Protein AF-Q113K3-F1 (afdb_monomer_lite)

Organism: Trichodesmium erythraeum (strain IMS101) (NCBI:txid203124)

Secondary structure (DSSP, 8-state):
-PPP--------SSHHHHHHHHHHHTT-SS-GGGGGGGPPPHHHHHHHHIIIIITT--S-GGGGGGGG-----

Sequence (73 aa):
MDKFQVAVIAKTADPQQVIYA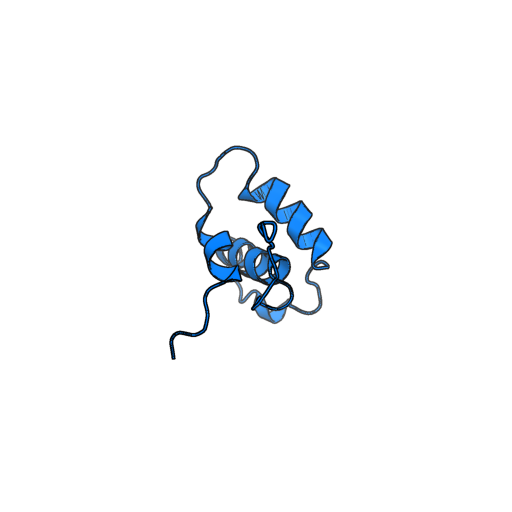ALHQDYSEGFVFDQKNIWPSETKCGEILVKRLLVGDRGHYGCLERATRWPRT

Structure (mmCIF, N/CA/C/O backbone):
data_AF-Q113K3-F1
#
_entry.id   AF-Q113K3-F1
#
loop_
_atom_site.group_PDB
_atom_site.id
_atom_site.type_symbol
_atom_site.label_atom_id
_atom_site.label_alt_id
_atom_site.label_comp_id
_atom_site.label_asym_id
_atom_site.label_entity_id
_atom_site.label_seq_id
_atom_site.pdbx_PDB_ins_code
_atom_site.Cartn_x
_atom_site.Cartn_y
_atom_site.Cartn_z
_atom_site.occupancy
_atom_site.B_iso_or_equiv
_atom_site.auth_seq_id
_atom_site.auth_comp_id
_atom_site.auth_asym_id
_atom_site.auth_atom_id
_atom_site.pdbx_PDB_model_num
ATOM 1 N N . MET A 1 1 ? -26.270 8.943 25.168 1.00 52.78 1 MET A N 1
ATOM 2 C CA . MET A 1 1 ? -25.904 8.051 24.053 1.00 52.78 1 MET A CA 1
ATOM 3 C C . MET A 1 1 ? -24.498 8.431 23.650 1.00 52.78 1 MET A C 1
ATOM 5 O O . MET A 1 1 ? -24.317 9.496 23.067 1.00 52.78 1 MET A O 1
ATOM 9 N N . ASP A 1 2 ? -23.513 7.639 24.063 1.00 76.94 2 ASP A N 1
ATOM 10 C CA . ASP A 1 2 ? -22.140 7.836 23.607 1.00 76.94 2 ASP A CA 1
ATOM 11 C C . ASP A 1 2 ? -22.097 7.591 22.097 1.00 76.94 2 ASP A C 1
ATOM 13 O O . ASP A 1 2 ? -22.646 6.609 21.592 1.00 76.94 2 ASP A O 1
ATOM 17 N N . LYS A 1 3 ? -21.546 8.555 21.354 1.00 86.44 3 LYS A N 1
ATOM 18 C CA . LYS A 1 3 ? -21.426 8.455 19.897 1.00 86.44 3 LYS A CA 1
ATOM 19 C C . LYS A 1 3 ? -20.413 7.361 19.570 1.00 86.44 3 LYS A C 1
ATOM 21 O O . LYS A 1 3 ? -19.416 7.217 20.269 1.00 86.44 3 LYS A O 1
ATOM 26 N N . PHE A 1 4 ? -20.637 6.633 18.482 1.00 92.81 4 PHE A N 1
ATOM 27 C CA . PHE A 1 4 ? -19.631 5.724 17.940 1.00 92.81 4 PHE A CA 1
ATOM 28 C C . PHE A 1 4 ? -18.322 6.487 17.665 1.00 92.81 4 PHE A C 1
ATOM 30 O O . PHE A 1 4 ? -18.346 7.539 17.021 1.00 92.81 4 PHE A O 1
ATOM 37 N N . GLN A 1 5 ? -17.195 5.974 18.169 1.00 92.69 5 GLN A N 1
ATOM 38 C CA . GLN A 1 5 ? -15.865 6.566 18.004 1.00 92.69 5 GLN A CA 1
ATOM 39 C C . GLN A 1 5 ? -14.875 5.534 17.467 1.00 92.69 5 GLN A C 1
ATOM 41 O O . GLN A 1 5 ? -14.941 4.354 17.803 1.00 92.69 5 GLN A O 1
ATOM 46 N N . VAL A 1 6 ? -13.935 6.007 16.649 1.00 93.62 6 VAL A N 1
ATOM 47 C CA . VAL A 1 6 ? -12.869 5.197 16.054 1.00 93.62 6 VAL A CA 1
ATOM 48 C C . VAL A 1 6 ? -11.529 5.813 16.433 1.00 93.62 6 VAL A C 1
ATOM 50 O O . VAL A 1 6 ? -11.322 7.011 16.244 1.00 93.62 6 VAL A O 1
ATOM 53 N N . ALA A 1 7 ? -10.618 4.989 16.945 1.00 95.00 7 ALA A N 1
ATOM 54 C CA . ALA A 1 7 ? -9.243 5.363 17.250 1.00 95.00 7 ALA A CA 1
ATOM 55 C C . ALA A 1 7 ? -8.283 4.298 16.706 1.00 95.00 7 ALA A C 1
ATOM 57 O O . ALA A 1 7 ? -8.605 3.110 16.674 1.00 95.00 7 ALA A O 1
ATOM 58 N N . VAL A 1 8 ? -7.096 4.724 16.274 1.00 91.56 8 VAL A N 1
ATOM 59 C CA . VAL A 1 8 ? -6.043 3.802 15.832 1.00 91.56 8 VAL A CA 1
ATOM 60 C C . VAL A 1 8 ? -5.362 3.216 17.062 1.00 91.56 8 VAL A C 1
ATOM 62 O O . VAL A 1 8 ? -4.788 3.954 17.856 1.00 91.56 8 VAL A O 1
ATOM 65 N N . ILE A 1 9 ? -5.405 1.892 17.195 1.00 94.19 9 ILE A N 1
ATOM 66 C CA . ILE A 1 9 ? -4.769 1.170 18.308 1.00 94.19 9 ILE A CA 1
ATOM 67 C C . ILE A 1 9 ? -3.376 0.670 17.901 1.00 94.19 9 ILE A C 1
ATOM 69 O O . ILE A 1 9 ? -2.446 0.695 18.701 1.00 94.19 9 ILE A O 1
ATOM 73 N N . ALA A 1 10 ? -3.213 0.246 16.645 1.00 90.19 10 ALA A N 1
ATOM 74 C CA . ALA A 1 10 ? -1.945 -0.227 16.104 1.00 90.19 10 ALA A CA 1
ATOM 75 C C . ALA A 1 10 ? -1.870 0.006 14.591 1.00 90.19 10 ALA A C 1
ATOM 77 O O . ALA A 1 10 ? -2.888 -0.007 13.896 1.00 90.19 10 ALA A O 1
ATOM 78 N N . LYS A 1 11 ? -0.649 0.201 14.088 1.00 90.00 11 LYS A N 1
ATOM 79 C CA . LYS A 1 11 ? -0.329 0.242 12.659 1.00 90.00 11 LYS A CA 1
ATOM 80 C C . LYS A 1 11 ? 1.134 -0.127 12.438 1.00 90.00 11 LYS A C 1
ATOM 82 O O . LYS A 1 11 ? 1.978 0.170 13.282 1.00 90.00 11 LYS A O 1
ATOM 87 N N . THR A 1 12 ? 1.431 -0.713 11.287 1.00 90.62 12 THR A N 1
ATOM 88 C CA . THR A 1 12 ? 2.811 -0.816 10.802 1.00 90.62 12 THR A CA 1
ATOM 89 C C . THR A 1 12 ? 3.351 0.587 10.525 1.00 90.62 12 THR A C 1
ATOM 91 O O . THR A 1 12 ? 2.601 1.461 10.083 1.00 90.62 12 THR A O 1
ATOM 94 N N . ALA A 1 13 ? 4.630 0.821 10.823 1.00 91.94 13 ALA A N 1
ATOM 95 C CA . ALA A 1 13 ? 5.303 2.058 10.439 1.00 91.94 13 ALA A CA 1
ATOM 96 C C . ALA A 1 13 ? 5.418 2.122 8.909 1.00 91.94 13 ALA A C 1
ATOM 98 O O . ALA A 1 13 ? 5.762 1.120 8.288 1.00 91.94 13 ALA A O 1
ATOM 99 N N . ASP A 1 14 ? 5.102 3.279 8.328 1.00 94.50 14 ASP A N 1
ATOM 100 C CA . ASP A 1 14 ? 5.179 3.534 6.883 1.00 94.50 14 ASP A CA 1
ATOM 101 C C . ASP A 1 14 ? 4.536 2.417 6.024 1.00 94.50 14 ASP A C 1
ATOM 103 O O . ASP A 1 14 ? 5.204 1.731 5.240 1.00 94.50 14 ASP A O 1
ATOM 107 N N . PRO A 1 15 ? 3.222 2.159 6.203 1.00 95.00 15 PRO A N 1
ATOM 108 C CA . PRO A 1 15 ? 2.547 1.027 5.571 1.00 95.00 15 PRO A CA 1
ATOM 109 C C . PRO A 1 15 ? 2.586 1.074 4.038 1.00 95.00 15 PRO A C 1
ATOM 111 O O . PRO A 1 15 ? 2.600 0.022 3.401 1.00 95.00 15 PRO A O 1
ATOM 114 N N . GLN A 1 16 ? 2.625 2.254 3.418 1.00 96.25 16 GLN A N 1
ATOM 115 C CA . GLN A 1 16 ? 2.691 2.375 1.962 1.00 96.25 16 GLN A CA 1
ATOM 116 C C . GLN A 1 16 ? 4.073 1.990 1.439 1.00 96.25 16 GLN A C 1
ATOM 118 O O . GLN A 1 16 ? 4.148 1.339 0.400 1.00 96.25 16 GLN A O 1
ATOM 123 N N . GLN A 1 17 ? 5.158 2.308 2.152 1.00 96.44 17 GLN A N 1
ATOM 124 C CA . GLN A 1 17 ? 6.488 1.787 1.826 1.00 96.44 17 GLN A CA 1
ATOM 125 C C . GLN A 1 17 ? 6.548 0.262 1.942 1.00 96.44 17 GLN A C 1
ATOM 127 O O . GLN A 1 17 ? 7.164 -0.385 1.097 1.00 96.44 17 GLN A O 1
ATOM 132 N N . VAL A 1 18 ? 5.879 -0.332 2.937 1.00 95.38 18 VAL A N 1
ATOM 133 C CA . VAL A 1 18 ? 5.804 -1.798 3.080 1.00 95.38 18 VAL A CA 1
ATOM 134 C C . VAL A 1 18 ? 5.100 -2.435 1.882 1.00 95.38 18 VAL A C 1
ATOM 136 O O . VAL A 1 18 ? 5.612 -3.391 1.298 1.00 95.38 18 VAL A O 1
ATOM 139 N N . ILE A 1 19 ? 3.952 -1.890 1.475 1.00 95.56 19 ILE A N 1
ATOM 140 C CA . ILE A 1 19 ? 3.216 -2.387 0.303 1.00 95.56 19 ILE A CA 1
ATOM 141 C C . ILE A 1 19 ? 4.025 -2.136 -0.979 1.00 95.56 19 ILE A C 1
ATOM 143 O O . ILE A 1 19 ? 4.080 -3.005 -1.846 1.00 95.56 19 ILE A O 1
ATOM 147 N N . TYR A 1 20 ? 4.683 -0.979 -1.100 1.00 96.00 20 TYR A N 1
ATOM 148 C CA . TYR A 1 20 ? 5.563 -0.664 -2.226 1.00 96.00 20 TYR A CA 1
ATOM 149 C C . TYR A 1 20 ? 6.705 -1.670 -2.346 1.00 96.00 20 TYR A C 1
ATOM 151 O O . TYR A 1 20 ? 6.974 -2.126 -3.449 1.00 96.00 20 TYR A O 1
ATOM 159 N N . ALA A 1 21 ? 7.342 -2.046 -1.236 1.00 95.62 21 ALA A N 1
ATOM 160 C CA . ALA A 1 21 ? 8.409 -3.039 -1.241 1.00 95.62 21 ALA A CA 1
ATOM 161 C C . ALA A 1 21 ? 7.913 -4.401 -1.739 1.00 95.62 21 ALA A C 1
ATOM 163 O O . ALA A 1 21 ? 8.585 -5.022 -2.556 1.00 95.62 21 ALA A O 1
ATOM 164 N N . ALA A 1 22 ? 6.722 -4.829 -1.301 1.00 94.50 22 ALA A N 1
ATOM 165 C CA . ALA A 1 22 ? 6.095 -6.058 -1.78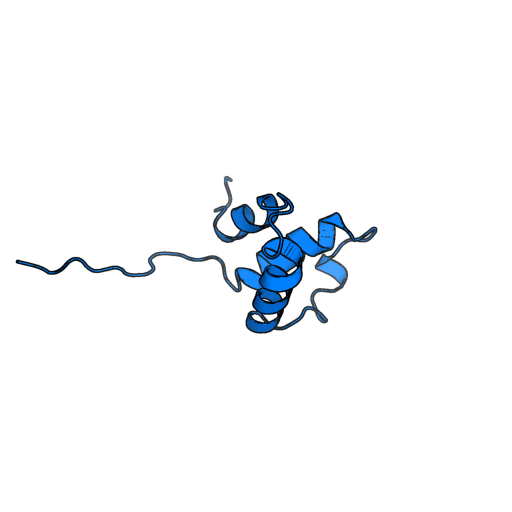4 1.00 94.50 22 ALA A CA 1
ATOM 166 C C . ALA A 1 22 ? 5.815 -5.990 -3.293 1.00 94.50 22 ALA A C 1
ATOM 168 O O . ALA A 1 22 ? 6.310 -6.831 -4.033 1.00 94.50 22 ALA A O 1
ATOM 169 N N . LEU A 1 23 ? 5.130 -4.934 -3.751 1.00 94.56 23 LEU A N 1
ATOM 170 C CA . LEU A 1 23 ? 4.869 -4.706 -5.176 1.00 94.56 23 LEU A CA 1
ATOM 171 C C . LEU A 1 23 ? 6.165 -4.674 -5.992 1.00 94.56 23 LEU A C 1
ATOM 173 O O . LEU A 1 23 ? 6.222 -5.227 -7.084 1.00 94.56 23 LEU A O 1
ATOM 177 N N . HIS A 1 24 ? 7.188 -3.972 -5.509 1.00 95.00 24 HIS A N 1
ATOM 178 C CA . HIS A 1 24 ? 8.439 -3.826 -6.238 1.00 95.00 24 HIS A CA 1
ATOM 179 C C . HIS A 1 24 ? 9.162 -5.168 -6.345 1.00 95.00 24 HIS A C 1
ATOM 181 O O . HIS A 1 24 ? 9.639 -5.498 -7.425 1.00 95.00 24 HIS A O 1
ATOM 187 N N . GLN A 1 25 ? 9.160 -5.964 -5.270 1.00 95.06 25 GLN A N 1
ATOM 188 C CA . GLN A 1 25 ? 9.830 -7.262 -5.230 1.00 95.06 25 GLN A CA 1
ATOM 189 C C . GLN A 1 25 ? 9.270 -8.248 -6.256 1.00 95.06 25 GLN A C 1
ATOM 191 O O . GLN A 1 25 ? 10.053 -8.990 -6.842 1.00 95.06 25 GLN A O 1
ATOM 196 N N . ASP A 1 26 ? 7.965 -8.216 -6.532 1.00 92.62 26 ASP A N 1
ATOM 197 C CA . ASP A 1 26 ? 7.336 -9.097 -7.528 1.00 92.62 26 ASP A CA 1
ATOM 198 C C . ASP A 1 26 ? 7.823 -8.835 -8.968 1.00 92.62 26 ASP A C 1
ATOM 200 O O . ASP A 1 26 ? 7.662 -9.683 -9.845 1.00 92.62 26 ASP A O 1
ATOM 204 N N . TYR A 1 27 ? 8.442 -7.675 -9.216 1.00 91.44 27 TYR A N 1
ATOM 205 C CA . TYR A 1 27 ? 8.976 -7.270 -10.522 1.00 91.44 27 TYR A CA 1
ATOM 206 C C . TYR A 1 27 ? 10.478 -6.944 -10.491 1.00 91.44 27 TYR A C 1
ATOM 208 O O . TYR A 1 27 ? 11.002 -6.370 -11.448 1.00 91.44 27 TYR A O 1
ATOM 216 N N . SER A 1 28 ? 11.173 -7.284 -9.406 1.00 94.00 28 SER A N 1
ATOM 217 C CA . SER A 1 28 ? 12.609 -7.062 -9.245 1.00 94.00 28 SER A CA 1
ATOM 218 C C . SER A 1 28 ? 13.349 -8.394 -9.226 1.00 94.00 28 SER A C 1
ATOM 220 O O . SER A 1 28 ? 13.021 -9.280 -8.446 1.00 94.00 28 SER A O 1
ATOM 222 N N . GLU A 1 29 ? 14.397 -8.513 -10.043 1.00 95.19 29 GLU A N 1
ATOM 223 C CA . GLU A 1 29 ? 15.279 -9.693 -10.040 1.00 95.19 29 GLU A CA 1
ATOM 224 C C . GLU A 1 29 ? 16.164 -9.754 -8.782 1.00 95.19 29 GLU A C 1
ATOM 226 O O . GLU A 1 29 ? 16.543 -10.831 -8.328 1.00 95.19 29 GLU A O 1
ATOM 231 N N . GLY A 1 30 ? 16.496 -8.588 -8.219 1.00 95.12 30 GLY A N 1
ATOM 232 C CA . GLY A 1 30 ? 17.327 -8.451 -7.026 1.00 95.12 30 GLY A CA 1
ATOM 233 C C . GLY A 1 30 ? 16.533 -8.350 -5.723 1.00 95.12 30 GLY A C 1
ATOM 234 O O . GLY A 1 30 ? 15.300 -8.296 -5.702 1.00 95.12 30 GLY A O 1
ATOM 235 N N . PHE A 1 31 ? 17.268 -8.264 -4.614 1.00 95.25 31 PHE A N 1
ATOM 236 C CA . PHE A 1 31 ? 16.681 -8.042 -3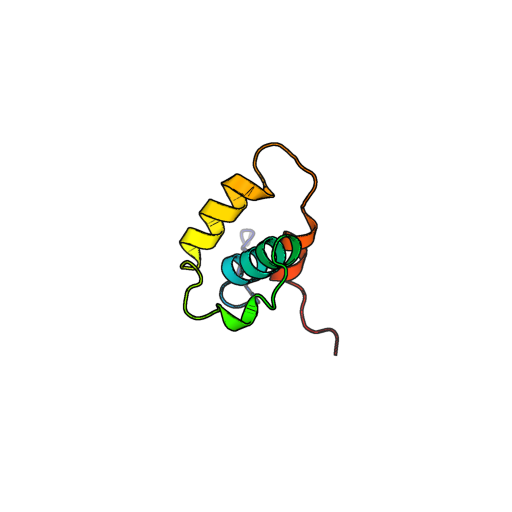.300 1.00 95.25 31 PHE A CA 1
ATOM 237 C C . PHE A 1 31 ? 16.328 -6.562 -3.111 1.00 95.25 31 PHE A C 1
ATOM 239 O O . PHE A 1 31 ? 17.196 -5.695 -3.031 1.00 95.25 31 PHE A O 1
ATOM 246 N N . VAL A 1 32 ? 15.033 -6.252 -3.030 1.00 95.69 32 VAL A N 1
ATOM 247 C CA . VAL A 1 32 ? 14.532 -4.863 -3.006 1.00 95.69 32 VAL A CA 1
ATOM 248 C C . VAL A 1 32 ? 14.998 -4.068 -1.783 1.00 95.69 32 VAL A C 1
ATOM 250 O O . VAL A 1 32 ? 15.102 -2.839 -1.840 1.00 95.69 32 VAL A O 1
ATOM 253 N N . PHE A 1 33 ? 15.314 -4.748 -0.681 1.00 94.94 33 PHE A N 1
ATOM 254 C CA . PHE A 1 33 ? 15.795 -4.095 0.535 1.00 94.94 33 PHE A CA 1
ATOM 255 C C . PHE A 1 33 ? 17.150 -3.398 0.343 1.00 94.94 33 PHE A C 1
ATOM 257 O O . PHE A 1 33 ? 17.383 -2.364 0.968 1.00 94.94 33 PHE A O 1
ATOM 264 N N . ASP A 1 34 ? 17.996 -3.881 -0.570 1.00 97.31 34 ASP A N 1
ATOM 265 C CA . ASP A 1 34 ? 19.299 -3.264 -0.863 1.00 97.31 34 ASP A CA 1
ATOM 266 C C . ASP A 1 34 ? 19.154 -1.842 -1.433 1.00 97.31 34 ASP A C 1
ATOM 268 O O . ASP A 1 34 ? 20.079 -1.036 -1.375 1.00 97.31 34 ASP A O 1
ATOM 272 N N . GLN A 1 35 ? 17.964 -1.500 -1.934 1.00 94.62 35 GLN A N 1
ATOM 273 C CA . GLN A 1 35 ? 17.630 -0.192 -2.500 1.00 94.62 35 GLN A CA 1
ATOM 274 C C . GLN A 1 35 ? 16.837 0.690 -1.524 1.00 94.62 35 GLN A C 1
ATOM 276 O O . GLN A 1 35 ? 16.287 1.718 -1.919 1.00 94.62 35 GLN A O 1
ATOM 281 N N . LYS A 1 36 ? 16.731 0.312 -0.243 1.00 93.75 36 LYS A N 1
ATOM 282 C CA . LYS A 1 36 ? 15.860 1.001 0.726 1.00 93.75 36 LYS A CA 1
ATOM 283 C C . LYS A 1 36 ? 16.161 2.493 0.884 1.00 93.75 36 LYS A C 1
ATOM 285 O O . LYS A 1 36 ? 15.247 3.280 1.116 1.00 93.75 36 LYS A O 1
ATOM 290 N N . ASN A 1 37 ? 17.421 2.891 0.740 1.00 95.94 37 ASN A N 1
ATOM 291 C CA . ASN A 1 37 ? 17.864 4.284 0.833 1.00 95.94 37 ASN A CA 1
ATOM 292 C C . ASN A 1 37 ? 17.343 5.184 -0.300 1.00 95.94 37 ASN A C 1
ATOM 294 O O . ASN A 1 37 ? 17.328 6.401 -0.136 1.00 95.94 37 ASN A O 1
ATOM 298 N N . ILE A 1 38 ? 16.924 4.604 -1.427 1.00 95.56 38 ILE A N 1
ATOM 299 C CA . ILE A 1 38 ? 16.382 5.332 -2.581 1.00 95.56 38 ILE A CA 1
ATOM 300 C C . ILE A 1 38 ? 14.874 5.129 -2.755 1.00 95.56 38 ILE A C 1
ATOM 302 O O . ILE A 1 38 ? 14.306 5.557 -3.761 1.00 95.56 38 ILE A O 1
ATOM 306 N N . TRP A 1 39 ? 14.207 4.468 -1.802 1.00 96.56 39 TRP A N 1
ATOM 307 C CA . TRP A 1 39 ? 12.760 4.302 -1.877 1.00 96.56 39 TRP A CA 1
ATOM 308 C C . TRP A 1 39 ? 12.050 5.660 -1.842 1.00 96.56 39 TRP A C 1
ATOM 310 O O . TRP A 1 39 ? 12.490 6.576 -1.139 1.00 96.56 39 TRP A O 1
ATOM 320 N N . PRO A 1 40 ? 10.925 5.803 -2.565 1.00 97.62 40 PRO A N 1
ATOM 321 C CA . PRO A 1 40 ? 10.110 7.002 -2.472 1.00 97.62 40 PRO A CA 1
ATOM 322 C C . PRO A 1 40 ? 9.618 7.236 -1.039 1.00 97.62 40 PRO A C 1
ATOM 324 O O . PRO A 1 40 ? 9.537 6.312 -0.227 1.00 97.62 40 PRO A O 1
ATOM 327 N N . SER A 1 41 ? 9.239 8.476 -0.730 1.00 97.88 41 SER A N 1
ATOM 328 C CA . SER A 1 41 ? 8.573 8.783 0.538 1.00 97.88 41 SER A CA 1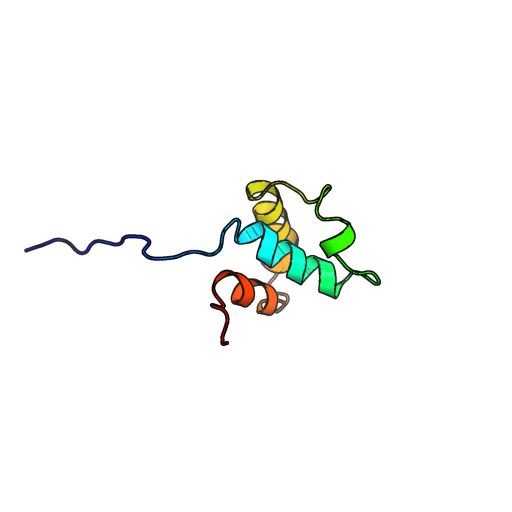
ATOM 329 C C . SER A 1 41 ? 7.278 7.980 0.698 1.00 97.88 41 SER A C 1
ATOM 331 O O . SER A 1 41 ? 6.664 7.578 -0.289 1.00 97.88 41 SER A O 1
ATOM 333 N N . GLU A 1 42 ? 6.826 7.809 1.939 1.00 97.00 42 GLU A N 1
ATOM 334 C CA . GLU A 1 42 ? 5.574 7.120 2.283 1.00 97.00 42 GLU A CA 1
ATOM 335 C C . GLU A 1 42 ? 4.384 7.584 1.420 1.00 97.00 42 GLU A C 1
ATOM 337 O O . GLU A 1 42 ? 3.726 6.773 0.768 1.00 97.00 42 GLU A O 1
ATOM 342 N N . THR A 1 43 ? 4.175 8.899 1.298 1.00 97.94 43 THR A N 1
ATOM 343 C CA . THR A 1 43 ? 3.133 9.474 0.429 1.00 97.94 43 THR A CA 1
ATOM 344 C C . THR A 1 43 ? 3.328 9.100 -1.039 1.00 97.94 43 THR A C 1
ATOM 346 O O . THR A 1 43 ? 2.370 8.761 -1.737 1.00 97.94 43 THR A O 1
ATOM 349 N N . LYS A 1 44 ? 4.571 9.143 -1.534 1.00 98.12 44 LYS A N 1
ATOM 350 C CA . LYS A 1 44 ? 4.855 8.854 -2.941 1.00 98.12 44 LYS A CA 1
ATOM 351 C C . LYS A 1 44 ? 4.662 7.376 -3.270 1.00 98.12 44 LYS A C 1
ATOM 353 O O . LYS A 1 44 ? 4.173 7.061 -4.355 1.00 98.12 44 LYS A O 1
ATOM 358 N N . CYS A 1 45 ? 4.996 6.483 -2.340 1.00 97.31 45 CYS A N 1
ATOM 359 C CA . CYS A 1 45 ? 4.661 5.068 -2.432 1.00 97.31 45 CYS A CA 1
ATOM 360 C C . CYS A 1 45 ? 3.149 4.886 -2.602 1.00 97.31 45 CYS A C 1
ATOM 362 O O . CYS A 1 45 ? 2.740 4.205 -3.538 1.00 97.31 45 CYS A O 1
ATOM 364 N N . GLY A 1 46 ? 2.322 5.581 -1.817 1.00 95.88 46 GLY A N 1
ATOM 365 C CA . GLY A 1 46 ? 0.864 5.595 -1.985 1.00 95.88 46 GLY A CA 1
ATOM 366 C C . GLY A 1 46 ? 0.393 5.926 -3.395 1.00 95.88 46 GLY A C 1
ATOM 367 O O . GLY A 1 46 ? -0.377 5.177 -3.996 1.00 95.88 46 GLY A O 1
ATOM 368 N N . GLU A 1 47 ? 0.894 7.024 -3.962 1.00 97.25 47 GLU A N 1
ATOM 369 C CA . GLU A 1 47 ? 0.546 7.430 -5.330 1.00 97.25 47 GLU A CA 1
ATOM 370 C C . GLU A 1 47 ? 0.917 6.366 -6.372 1.00 97.25 47 GLU A C 1
ATOM 372 O O . GLU A 1 47 ? 0.181 6.146 -7.339 1.00 97.25 47 GLU A O 1
ATOM 377 N N . ILE A 1 48 ? 2.073 5.719 -6.196 1.00 95.38 48 ILE A N 1
ATOM 378 C CA . ILE A 1 48 ? 2.536 4.644 -7.078 1.00 95.38 48 ILE A CA 1
ATOM 379 C C . ILE A 1 48 ? 1.608 3.437 -6.958 1.00 95.38 48 ILE A C 1
ATOM 381 O O . ILE A 1 48 ? 1.206 2.889 -7.984 1.00 95.38 48 ILE A O 1
ATOM 385 N N . LEU A 1 49 ? 1.232 3.052 -5.737 1.00 94.31 49 LEU A N 1
ATOM 386 C CA . LEU A 1 49 ? 0.329 1.932 -5.476 1.00 94.31 49 LEU A CA 1
ATOM 387 C C . LEU A 1 49 ? -1.044 2.164 -6.102 1.00 94.31 49 LEU A C 1
ATOM 389 O O . LEU A 1 49 ? -1.550 1.283 -6.789 1.00 94.31 49 LEU A O 1
ATOM 393 N N . VAL A 1 50 ? -1.619 3.362 -5.972 1.00 93.44 50 VAL A N 1
ATOM 394 C CA . VAL A 1 50 ? -2.885 3.686 -6.647 1.00 93.44 50 VAL A CA 1
ATOM 395 C C . VAL A 1 50 ? -2.752 3.474 -8.155 1.00 93.44 50 VAL A C 1
ATOM 397 O O . VAL A 1 50 ? -3.551 2.759 -8.751 1.00 93.44 50 VAL A O 1
ATOM 400 N N . LYS A 1 51 ? -1.707 4.030 -8.776 1.00 92.44 51 LYS A N 1
ATOM 401 C CA . LYS A 1 51 ? -1.522 3.983 -10.236 1.00 92.44 51 LYS A CA 1
ATOM 402 C C . LYS A 1 51 ? -1.176 2.599 -10.782 1.00 92.44 51 LYS A C 1
ATOM 404 O O . LYS A 1 51 ? -1.543 2.298 -11.914 1.00 92.44 51 LYS A O 1
ATOM 409 N N . ARG A 1 52 ? -0.406 1.803 -10.037 1.00 89.38 52 ARG A N 1
ATOM 410 C CA . ARG A 1 52 ? 0.179 0.544 -10.530 1.00 89.38 52 ARG A CA 1
ATOM 411 C C . ARG A 1 52 ? -0.496 -0.706 -9.980 1.00 89.38 52 ARG A C 1
ATOM 413 O O . ARG A 1 52 ? -0.505 -1.714 -10.677 1.00 89.38 52 ARG A O 1
ATOM 420 N N . LEU A 1 53 ? -1.027 -0.638 -8.761 1.00 87.81 53 LEU A N 1
ATOM 421 C CA . LEU A 1 53 ? -1.651 -1.762 -8.065 1.00 87.81 53 LEU A CA 1
ATOM 422 C C . LEU A 1 53 ? -3.181 -1.719 -8.164 1.00 87.81 53 LEU A C 1
ATOM 424 O O . LEU A 1 53 ? -3.797 -2.729 -8.481 1.00 87.81 53 LEU A O 1
ATOM 428 N N . LEU A 1 54 ? -3.788 -0.557 -7.885 1.00 88.19 54 LEU A N 1
ATOM 429 C CA . LEU A 1 54 ? -5.243 -0.441 -7.700 1.00 88.19 54 LEU A CA 1
ATOM 430 C C . LEU A 1 54 ? -5.993 -0.061 -8.981 1.00 88.19 54 LEU A C 1
ATOM 432 O O . LEU A 1 54 ? -7.107 -0.526 -9.218 1.00 88.19 54 LEU A O 1
ATOM 436 N N . VAL A 1 55 ? -5.409 0.802 -9.814 1.00 91.12 55 VAL A N 1
ATOM 437 C CA . VAL A 1 55 ? -6.048 1.241 -11.059 1.00 91.12 55 VAL A CA 1
ATOM 438 C C . VAL A 1 55 ? -6.159 0.077 -12.047 1.00 91.12 55 VAL A C 1
ATOM 440 O O . VAL A 1 55 ? -5.170 -0.558 -12.418 1.00 91.12 55 VAL A O 1
ATOM 443 N N . GLY A 1 56 ? -7.380 -0.134 -12.541 1.00 84.88 56 GLY A N 1
ATOM 444 C CA . GLY A 1 56 ? -7.671 -1.097 -13.603 1.00 84.88 56 GLY A CA 1
ATOM 445 C C . GLY A 1 56 ? -7.874 -2.537 -13.134 1.00 84.88 56 GLY A C 1
ATOM 446 O O . GLY A 1 56 ? -7.753 -3.424 -13.969 1.00 84.88 56 GLY A O 1
ATOM 447 N N . ASP A 1 57 ? -8.145 -2.756 -11.841 1.00 80.81 57 ASP A N 1
ATOM 448 C CA . ASP A 1 57 ? -8.598 -4.037 -11.264 1.00 80.81 57 ASP A CA 1
ATOM 449 C C . ASP A 1 57 ? -7.789 -5.264 -11.728 1.00 80.81 57 ASP A C 1
ATOM 451 O O . ASP A 1 57 ? -8.313 -6.276 -12.183 1.00 80.81 57 ASP A O 1
ATOM 455 N N . ARG A 1 58 ? -6.457 -5.163 -11.650 1.00 81.31 58 ARG A N 1
ATOM 456 C CA . ARG A 1 58 ? -5.541 -6.189 -12.184 1.00 81.31 58 ARG A CA 1
ATOM 457 C C . ARG A 1 58 ? -5.356 -7.399 -11.263 1.00 81.31 58 ARG A C 1
ATOM 459 O O . ARG A 1 58 ? -4.545 -8.267 -11.563 1.00 81.31 58 ARG A O 1
ATOM 466 N N . GLY A 1 59 ? -6.045 -7.435 -10.121 1.00 80.81 59 GLY A N 1
ATOM 467 C CA . GLY A 1 59 ? -6.006 -8.556 -9.177 1.00 80.81 59 GLY A CA 1
ATOM 468 C C . GLY A 1 59 ? -4.756 -8.651 -8.294 1.00 80.81 59 GLY A C 1
ATOM 469 O O . GLY A 1 59 ? -4.662 -9.574 -7.487 1.00 80.81 59 GLY A O 1
ATOM 470 N N . HIS A 1 60 ? -3.803 -7.714 -8.380 1.00 84.12 60 HIS A N 1
ATOM 471 C CA . HIS A 1 60 ? -2.562 -7.768 -7.598 1.00 84.12 60 HIS A CA 1
ATOM 472 C C . HIS A 1 60 ? -2.739 -7.251 -6.153 1.00 84.12 60 HIS A C 1
ATOM 474 O O . HIS A 1 60 ? -2.023 -6.373 -5.686 1.00 84.12 60 HIS A O 1
ATOM 480 N N . TYR A 1 61 ? -3.721 -7.772 -5.418 1.00 88.06 61 TYR A N 1
ATOM 481 C CA . TYR A 1 61 ? -4.088 -7.255 -4.092 1.00 88.06 61 TYR A CA 1
ATOM 482 C C . TYR A 1 61 ? -3.248 -7.820 -2.939 1.00 88.06 61 TYR A C 1
ATOM 484 O O . TYR A 1 61 ? -3.226 -7.231 -1.859 1.00 88.06 61 TYR A O 1
ATOM 492 N N . GLY A 1 62 ? -2.499 -8.904 -3.169 1.00 87.00 62 GLY A N 1
ATOM 493 C CA . GLY A 1 62 ? -1.682 -9.563 -2.141 1.00 87.00 62 GLY A CA 1
ATOM 494 C C . GLY A 1 62 ? -0.629 -8.655 -1.489 1.00 87.00 62 GLY A C 1
ATOM 495 O O . GLY A 1 62 ? -0.260 -8.867 -0.332 1.00 87.00 62 GLY A O 1
ATOM 496 N N . CYS A 1 63 ? -0.179 -7.597 -2.175 1.00 89.69 63 CYS A N 1
ATOM 497 C CA . CYS A 1 63 ? 0.721 -6.605 -1.584 1.00 89.69 63 CYS A CA 1
ATOM 498 C C . CYS A 1 63 ? 0.051 -5.828 -0.434 1.00 89.69 63 CYS A C 1
ATOM 500 O O . CYS A 1 63 ? 0.721 -5.493 0.543 1.00 89.69 63 CYS A O 1
ATOM 502 N N . LEU A 1 64 ? -1.260 -5.555 -0.514 1.00 89.38 64 LEU A N 1
ATOM 503 C CA . LEU A 1 64 ? -1.996 -4.760 0.483 1.00 89.38 64 LEU A CA 1
ATOM 504 C C . LEU A 1 64 ? -2.105 -5.478 1.832 1.00 89.38 64 LEU A C 1
ATOM 506 O O . LEU A 1 64 ? -2.066 -4.838 2.881 1.00 89.38 64 LEU A O 1
ATOM 510 N N . GLU A 1 65 ? -2.174 -6.809 1.818 1.00 86.56 65 GLU A N 1
ATOM 511 C CA . GLU A 1 65 ? -2.296 -7.637 3.026 1.00 86.56 65 GLU A CA 1
ATOM 512 C C . GLU A 1 65 ? -1.055 -7.561 3.932 1.00 86.56 65 GLU A C 1
ATOM 514 O O . GLU A 1 65 ? -1.095 -7.928 5.110 1.00 86.56 65 GLU A O 1
ATOM 519 N N . ARG A 1 66 ? 0.070 -7.065 3.403 1.00 80.81 66 ARG A N 1
ATOM 520 C CA . ARG A 1 66 ? 1.339 -6.966 4.132 1.00 80.81 66 ARG A CA 1
ATOM 521 C C . ARG A 1 66 ? 1.347 -5.839 5.162 1.00 80.81 66 ARG A C 1
ATOM 523 O O . ARG A 1 66 ? 2.046 -5.961 6.163 1.00 80.81 66 ARG A O 1
ATOM 530 N N . ALA A 1 67 ? 0.548 -4.786 4.972 1.00 75.69 67 ALA A N 1
ATOM 531 C CA . ALA A 1 67 ? 0.580 -3.592 5.821 1.00 75.69 67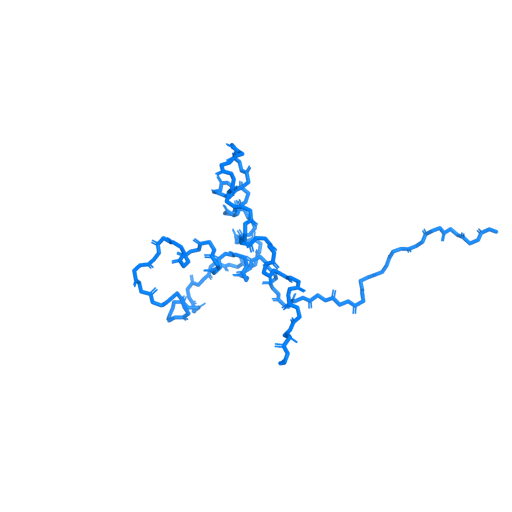 ALA A CA 1
ATOM 532 C C . ALA A 1 67 ? 0.093 -3.819 7.261 1.00 75.69 67 ALA A C 1
ATOM 534 O O . ALA A 1 67 ? 0.345 -2.983 8.127 1.00 75.69 67 ALA A O 1
ATOM 535 N N . THR A 1 68 ? -0.602 -4.920 7.545 1.00 69.19 68 THR A N 1
ATOM 536 C CA . THR A 1 68 ? -1.158 -5.197 8.884 1.00 69.19 68 THR A CA 1
ATOM 537 C C . THR A 1 68 ? -0.787 -6.582 9.403 1.00 69.19 68 THR A C 1
ATOM 539 O O . THR A 1 68 ? -1.249 -6.982 10.472 1.00 69.19 68 THR A O 1
ATOM 542 N N . ARG A 1 69 ? 0.055 -7.337 8.681 1.00 59.88 69 ARG A N 1
ATOM 543 C CA . ARG A 1 69 ? 0.469 -8.666 9.131 1.00 59.88 69 ARG A CA 1
ATOM 544 C C . ARG A 1 69 ? 1.448 -8.524 10.299 1.00 59.88 69 ARG A C 1
ATOM 546 O O . ARG A 1 69 ? 2.654 -8.426 10.109 1.00 59.88 69 ARG A O 1
ATOM 553 N N . TRP A 1 70 ? 0.890 -8.518 11.508 1.00 48.78 70 TRP A N 1
ATOM 554 C CA . TRP A 1 70 ? 1.611 -8.705 12.766 1.00 48.78 70 TRP A CA 1
ATOM 555 C C . TRP A 1 70 ? 2.520 -9.939 12.648 1.00 48.78 70 TRP A C 1
ATOM 557 O O . TRP A 1 70 ? 2.072 -10.937 12.062 1.00 48.78 70 TRP A O 1
ATOM 567 N N . PRO A 1 71 ? 3.767 -9.911 13.160 1.00 52.56 71 PRO A N 1
ATOM 568 C CA . PRO A 1 71 ? 4.620 -11.087 13.130 1.00 52.56 71 PRO A CA 1
ATOM 569 C C . PRO A 1 71 ? 3.888 -12.213 13.860 1.00 52.56 71 PRO A C 1
ATOM 571 O O . PRO A 1 71 ? 3.662 -12.157 15.068 1.00 52.56 71 PRO A O 1
ATOM 574 N N . ARG A 1 72 ? 3.471 -13.235 13.108 1.00 48.34 72 ARG A N 1
ATOM 575 C CA . ARG A 1 72 ? 3.238 -14.543 13.706 1.00 48.34 72 ARG A CA 1
ATOM 576 C C . ARG A 1 72 ? 4.640 -15.058 13.989 1.00 48.34 72 ARG A C 1
ATOM 578 O O . ARG A 1 72 ? 5.340 -15.424 13.048 1.00 48.34 72 ARG A O 1
ATOM 585 N N . THR A 1 73 ? 5.059 -14.880 15.239 1.00 46.19 73 THR A N 1
ATOM 586 C CA . THR A 1 73 ? 6.198 -15.578 15.844 1.00 46.19 73 THR A CA 1
ATOM 587 C C . THR A 1 73 ? 6.229 -17.031 15.412 1.00 46.19 73 THR A C 1
ATOM 589 O O . THR A 1 73 ? 5.124 -17.629 15.399 1.00 46.19 73 THR A O 1
#

Foldseek 3Di:
DDDDDDDDPDWDPLLLLQLLLVVVVVVDPDRSVVCVVVDDHSVVSVVCCCVPPVPPPPVNCVSNVRGPPDDPD

pLDDT: mean 88.44, std 12.5, 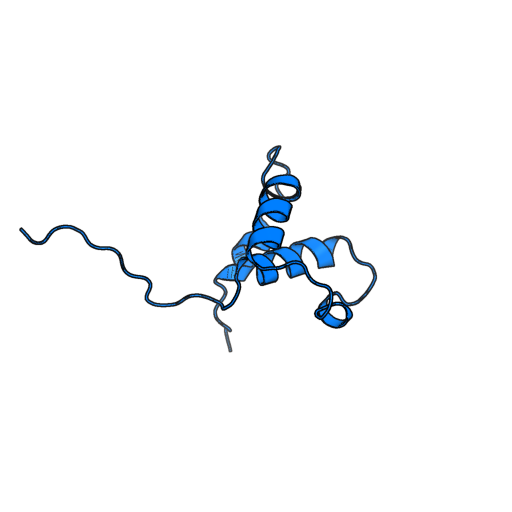range [46.19, 98.12]

Radius of gyration: 14.87 Å; chains: 1; bounding box: 45×25×38 Å